Protein AF-A0A929DAW6-F1 (afdb_monomer_lite)

pLDDT: mean 94.85, std 3.9, range [78.94, 98.69]

Structure (mmCIF, N/CA/C/O backbone):
data_AF-A0A929DAW6-F1
#
_entry.id   AF-A0A929DAW6-F1
#
loop_
_atom_site.group_PDB
_atom_site.id
_atom_site.type_symbol
_atom_site.label_atom_id
_atom_site.label_alt_id
_atom_site.label_comp_id
_atom_site.label_asym_id
_atom_site.label_entity_id
_atom_site.label_seq_id
_atom_site.pdbx_PDB_ins_code
_atom_site.Cartn_x
_atom_site.Cartn_y
_atom_site.Cartn_z
_atom_site.occupancy
_atom_site.B_iso_or_equiv
_atom_site.auth_seq_id
_atom_site.auth_comp_id
_atom_site.auth_asym_id
_atom_site.auth_atom_id
_atom_site.pdbx_PDB_model_num
ATOM 1 N N . MET A 1 1 ? -17.657 6.758 -6.642 1.00 78.94 1 MET A N 1
ATOM 2 C CA . MET A 1 1 ? -17.137 5.377 -6.668 1.00 78.94 1 MET A CA 1
ATOM 3 C C . MET A 1 1 ? -15.804 5.425 -7.389 1.00 78.94 1 MET A C 1
ATOM 5 O O . MET A 1 1 ? -15.794 5.787 -8.557 1.00 78.94 1 MET A O 1
ATOM 9 N N . GLU A 1 2 ? -14.704 5.194 -6.680 1.00 94.25 2 GLU A N 1
ATOM 10 C CA . GLU A 1 2 ? -13.360 5.108 -7.266 1.00 94.25 2 GLU A CA 1
ATOM 11 C C . GLU A 1 2 ? -13.090 3.649 -7.645 1.00 94.25 2 GLU A C 1
ATOM 13 O O . GLU A 1 2 ? -13.446 2.747 -6.887 1.00 94.25 2 GLU A O 1
ATOM 18 N N . ILE A 1 3 ? -12.523 3.416 -8.828 1.00 95.31 3 ILE A N 1
ATOM 19 C CA . ILE A 1 3 ? -12.145 2.082 -9.299 1.00 95.31 3 ILE A CA 1
ATOM 20 C C . ILE A 1 3 ? -10.732 2.189 -9.860 1.00 95.31 3 ILE A C 1
ATOM 22 O O . ILE A 1 3 ? -10.480 2.963 -10.781 1.00 95.31 3 ILE A O 1
ATOM 26 N N . GLU A 1 4 ? -9.820 1.4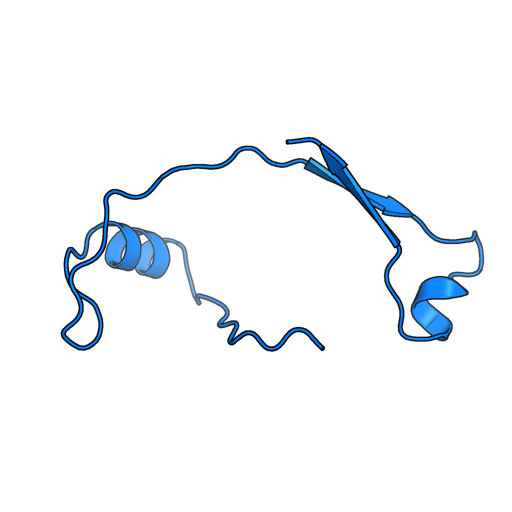04 -9.300 1.00 96.62 4 GLU A N 1
ATOM 27 C CA . GLU A 1 4 ? -8.406 1.387 -9.663 1.00 96.62 4 GLU A CA 1
ATOM 28 C C . GLU A 1 4 ? -7.866 -0.049 -9.649 1.00 96.62 4 GLU A C 1
ATOM 30 O O . GLU A 1 4 ? -8.284 -0.876 -8.837 1.00 96.62 4 GLU A O 1
ATOM 35 N N . ALA A 1 5 ? -6.925 -0.351 -10.548 1.00 95.00 5 ALA A N 1
ATOM 36 C CA . ALA A 1 5 ? -6.204 -1.621 -10.563 1.00 95.00 5 ALA A CA 1
ATOM 37 C C . ALA A 1 5 ? -4.863 -1.457 -9.837 1.00 95.00 5 ALA A C 1
ATOM 39 O O . ALA A 1 5 ? -4.053 -0.606 -10.211 1.00 95.00 5 ALA A O 1
ATOM 40 N N . LYS A 1 6 ? -4.615 -2.279 -8.811 1.00 94.88 6 LYS A N 1
ATOM 41 C CA . LYS A 1 6 ? -3.351 -2.286 -8.061 1.00 94.88 6 LYS A CA 1
ATOM 42 C C . LYS A 1 6 ? -2.692 -3.646 -8.122 1.00 94.88 6 LYS A C 1
ATOM 44 O O . LYS A 1 6 ? -3.334 -4.663 -7.883 1.00 94.88 6 LYS A O 1
ATOM 49 N N . PHE A 1 7 ? -1.388 -3.630 -8.362 1.00 94.50 7 PHE A N 1
ATOM 50 C CA . PHE A 1 7 ? -0.551 -4.818 -8.381 1.00 94.50 7 PHE A CA 1
ATOM 51 C C . PHE A 1 7 ? 0.599 -4.630 -7.397 1.00 94.50 7 PHE A C 1
ATOM 53 O O . PHE A 1 7 ? 1.222 -3.568 -7.356 1.00 94.50 7 PHE A O 1
ATOM 60 N N . ALA A 1 8 ? 0.875 -5.661 -6.602 1.00 96.38 8 ALA A N 1
ATOM 61 C CA . ALA A 1 8 ? 2.099 -5.721 -5.820 1.00 96.38 8 ALA A CA 1
ATOM 62 C C . ALA A 1 8 ? 3.255 -6.130 -6.740 1.00 96.38 8 ALA A C 1
ATOM 64 O O . ALA A 1 8 ? 3.127 -7.076 -7.517 1.00 96.38 8 ALA A O 1
ATOM 65 N N . LEU A 1 9 ? 4.380 -5.422 -6.648 1.00 95.75 9 LEU A N 1
ATOM 66 C CA . LEU A 1 9 ? 5.613 -5.835 -7.311 1.00 95.75 9 LEU A CA 1
ATOM 67 C C . LEU A 1 9 ? 6.376 -6.809 -6.402 1.00 95.75 9 LEU A C 1
ATOM 69 O O . LEU A 1 9 ? 6.430 -6.573 -5.194 1.00 95.75 9 LEU A O 1
ATOM 73 N N . PRO A 1 10 ? 6.973 -7.878 -6.954 1.00 95.88 10 PRO A N 1
ATOM 74 C CA . PRO A 1 10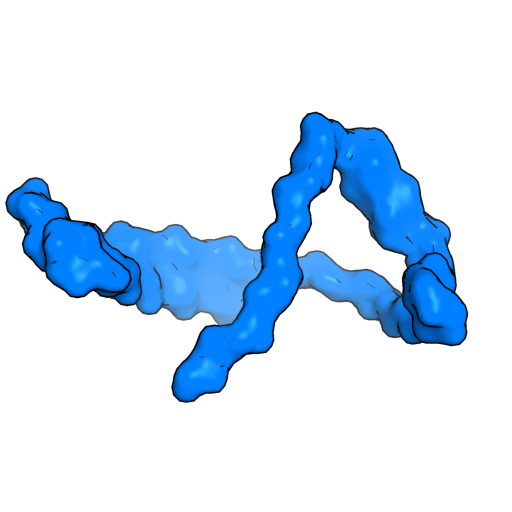 ? 7.628 -8.910 -6.153 1.00 95.88 10 PRO A CA 1
ATOM 75 C C . PRO A 1 10 ? 8.950 -8.441 -5.530 1.00 95.88 10 PRO A C 1
ATOM 77 O O . PRO A 1 10 ? 9.335 -8.932 -4.473 1.00 95.88 10 PRO A O 1
ATOM 80 N N . ASP A 1 11 ? 9.646 -7.498 -6.172 1.00 97.44 11 ASP A N 1
ATOM 81 C CA . ASP A 1 11 ? 10.982 -7.065 -5.770 1.00 97.44 11 ASP A CA 1
ATOM 82 C C . ASP A 1 11 ? 11.363 -5.689 -6.356 1.00 97.44 11 ASP A C 1
ATOM 84 O O . ASP A 1 11 ? 10.721 -5.138 -7.259 1.00 97.44 11 ASP A O 1
ATOM 88 N N . ALA A 1 12 ? 12.456 -5.128 -5.831 1.00 96.38 12 ALA A N 1
ATOM 89 C CA . ALA A 1 12 ? 12.997 -3.841 -6.262 1.00 96.38 12 ALA A CA 1
ATOM 90 C C . ALA A 1 12 ? 13.645 -3.883 -7.661 1.00 96.38 12 ALA A C 1
ATOM 92 O O . ALA A 1 12 ? 13.830 -2.841 -8.290 1.00 96.38 12 ALA A O 1
ATOM 93 N N . GLU A 1 13 ? 14.025 -5.057 -8.168 1.00 97.38 13 GLU A N 1
ATOM 94 C CA . GLU A 1 13 ? 14.565 -5.191 -9.524 1.00 97.38 13 GLU A CA 1
ATOM 95 C C . GLU A 1 13 ? 13.465 -5.030 -10.574 1.00 97.38 13 GLU A C 1
ATOM 97 O O . GLU A 1 13 ? 13.638 -4.332 -11.571 1.00 97.38 13 GLU A O 1
ATOM 102 N N . THR A 1 14 ? 12.299 -5.604 -10.318 1.00 96.12 14 THR A N 1
ATOM 103 C CA . THR A 1 14 ? 11.092 -5.460 -11.121 1.00 96.12 14 THR A CA 1
ATOM 104 C C . THR A 1 14 ? 10.637 -4.007 -11.144 1.00 96.12 14 THR A C 1
ATOM 106 O O . THR A 1 14 ? 10.346 -3.495 -12.221 1.00 96.12 14 THR A O 1
ATOM 109 N N . LEU A 1 15 ? 10.688 -3.301 -10.007 1.00 93.88 15 LEU A N 1
ATOM 110 C CA . LEU A 1 15 ? 10.450 -1.855 -9.979 1.00 93.88 15 LEU A CA 1
ATOM 111 C C . LEU A 1 15 ? 11.437 -1.090 -10.874 1.00 93.88 15 LEU A C 1
ATOM 113 O O . LEU A 1 15 ? 11.001 -0.306 -11.711 1.00 93.88 15 LEU A O 1
ATOM 117 N N . ARG A 1 16 ? 12.748 -1.336 -10.741 1.00 93.38 16 ARG A N 1
ATOM 118 C CA . ARG A 1 16 ? 13.770 -0.659 -11.564 1.00 93.38 16 ARG A CA 1
ATOM 119 C C . ARG A 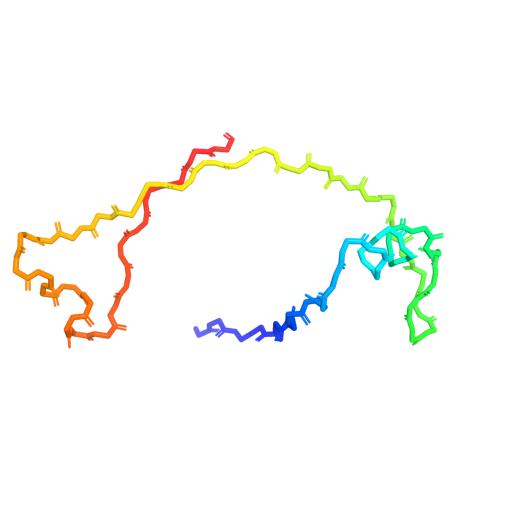1 16 ? 13.572 -0.913 -13.057 1.00 93.38 16 ARG A C 1
ATOM 121 O O . ARG A 1 16 ? 13.687 0.017 -13.846 1.00 93.38 16 ARG A O 1
ATOM 128 N N . ARG A 1 17 ? 13.238 -2.150 -13.443 1.00 94.00 17 ARG A N 1
ATOM 129 C CA . ARG A 1 17 ? 12.923 -2.500 -14.837 1.00 94.00 17 ARG A CA 1
ATOM 130 C C . ARG A 1 17 ? 11.705 -1.727 -15.336 1.00 94.00 17 ARG A C 1
ATOM 132 O O . ARG A 1 17 ? 11.785 -1.130 -16.399 1.00 94.00 17 ARG A O 1
ATOM 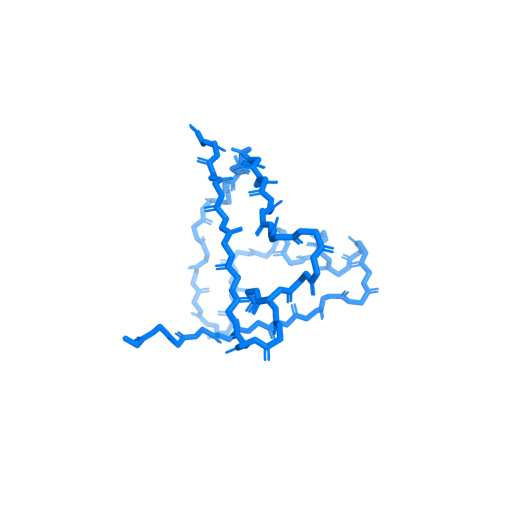139 N N . LEU A 1 18 ? 10.623 -1.674 -14.556 1.00 92.75 18 LEU A N 1
ATOM 140 C CA . LEU A 1 18 ? 9.412 -0.922 -14.910 1.00 92.75 18 LEU A CA 1
ATOM 141 C C . LEU A 1 18 ? 9.636 0.595 -14.967 1.00 92.75 18 LEU A C 1
ATOM 143 O O . LEU A 1 18 ? 8.995 1.267 -15.761 1.00 92.75 18 LEU A O 1
ATOM 147 N N . GLN A 1 19 ? 10.539 1.143 -14.155 1.00 91.25 19 GLN A N 1
ATOM 148 C CA . GLN A 1 19 ? 10.896 2.565 -14.211 1.00 91.25 19 GLN A CA 1
ATOM 149 C C . GLN A 1 19 ? 11.700 2.938 -15.465 1.00 91.25 19 GLN A C 1
ATOM 151 O O . GLN A 1 19 ? 11.757 4.117 -15.801 1.00 91.25 19 GLN A O 1
ATOM 156 N N . ALA A 1 20 ? 12.333 1.963 -16.125 1.00 91.88 20 ALA A N 1
ATOM 157 C CA . ALA A 1 20 ? 13.218 2.180 -17.268 1.00 91.88 20 ALA A CA 1
ATOM 158 C C . ALA A 1 20 ? 12.560 1.912 -18.633 1.00 91.88 20 ALA A C 1
ATOM 160 O O . ALA A 1 20 ? 13.208 2.120 -19.655 1.00 91.88 20 ALA A O 1
ATOM 161 N N . ILE A 1 21 ? 11.319 1.411 -18.677 1.00 94.06 21 ILE A N 1
ATOM 162 C CA . ILE A 1 21 ? 10.614 1.205 -19.949 1.00 94.06 21 ILE A CA 1
ATOM 163 C C . ILE A 1 21 ? 9.980 2.514 -20.423 1.00 94.06 21 ILE A C 1
ATOM 165 O O . ILE A 1 21 ? 9.378 3.239 -19.638 1.00 94.06 21 ILE A O 1
ATOM 169 N N . ASP A 1 22 ? 10.027 2.753 -21.729 1.00 94.62 22 ASP A N 1
ATOM 170 C CA . ASP A 1 22 ? 9.333 3.886 -22.355 1.00 94.62 22 ASP A CA 1
ATOM 171 C C . ASP A 1 22 ? 7.948 3.501 -22.887 1.00 94.62 22 ASP A C 1
ATOM 173 O O . ASP A 1 22 ? 7.165 4.364 -23.272 1.00 94.62 22 ASP A O 1
ATOM 177 N N . HIS A 1 23 ? 7.643 2.200 -22.945 1.00 95.25 23 HIS A N 1
ATOM 178 C CA . HIS A 1 23 ? 6.383 1.678 -23.462 1.00 95.25 23 HIS A CA 1
ATOM 179 C C . HIS A 1 23 ? 5.846 0.551 -22.582 1.00 95.25 23 HIS A C 1
ATOM 181 O O . HIS A 1 23 ? 6.588 -0.347 -22.184 1.00 95.25 23 HIS A O 1
ATOM 187 N N . LEU A 1 24 ? 4.536 0.556 -22.343 1.00 93.06 24 LEU A N 1
ATOM 188 C CA . LEU A 1 24 ? 3.827 -0.504 -21.632 1.00 93.06 24 LEU A CA 1
ATOM 189 C C . LEU A 1 24 ? 2.534 -0.839 -22.377 1.00 93.06 24 LEU A C 1
ATOM 191 O O . LEU A 1 24 ? 1.717 0.040 -22.629 1.00 93.06 24 LEU A O 1
ATOM 195 N N . ALA A 1 25 ? 2.356 -2.110 -22.747 1.00 92.25 25 ALA A N 1
ATOM 196 C CA . ALA A 1 25 ? 1.183 -2.592 -23.490 1.00 92.25 25 ALA A CA 1
ATOM 197 C C . ALA A 1 25 ? 0.849 -1.770 -24.761 1.00 92.25 25 ALA A C 1
ATOM 199 O O . ALA A 1 25 ? -0.315 -1.580 -25.096 1.00 92.25 25 ALA A O 1
ATOM 200 N N . GLY A 1 26 ? 1.872 -1.270 -25.465 1.00 93.94 26 GLY A N 1
ATOM 201 C CA . GLY A 1 26 ? 1.716 -0.458 -26.681 1.00 93.94 26 GLY A CA 1
ATOM 202 C C . GLY A 1 26 ? 1.496 1.041 -26.443 1.00 93.94 26 GLY A C 1
ATOM 203 O O . GLY A 1 26 ? 1.447 1.800 -27.406 1.00 93.94 26 GLY A O 1
ATOM 204 N N . PHE A 1 27 ? 1.415 1.487 -25.189 1.00 93.88 27 PHE A N 1
ATOM 205 C CA . PHE A 1 27 ? 1.305 2.900 -24.830 1.00 93.88 27 PHE A CA 1
ATOM 206 C C . PHE A 1 27 ? 2.672 3.469 -24.460 1.00 93.88 27 PHE A C 1
ATOM 208 O O . PHE A 1 27 ? 3.400 2.847 -23.688 1.00 93.88 27 PHE A O 1
ATOM 215 N N . ALA A 1 28 ? 3.003 4.655 -24.974 1.00 94.88 28 ALA A N 1
ATOM 216 C CA . ALA A 1 28 ? 4.188 5.396 -24.553 1.00 94.88 28 ALA A CA 1
ATOM 217 C C . ALA A 1 28 ? 3.985 5.975 -23.143 1.00 94.88 28 ALA A C 1
ATOM 219 O O . ALA A 1 28 ? 2.942 6.568 -22.851 1.00 94.88 28 ALA A O 1
ATOM 220 N N . LEU A 1 29 ? 4.976 5.806 -22.272 1.00 93.25 29 LEU A N 1
ATOM 221 C CA . LEU A 1 29 ? 4.971 6.349 -20.920 1.00 93.25 29 LEU A CA 1
ATOM 222 C C . LEU A 1 29 ? 5.533 7.775 -20.922 1.00 93.25 29 LEU A C 1
ATOM 224 O O . LEU A 1 29 ? 6.527 8.076 -21.576 1.00 93.25 29 LEU A O 1
ATOM 228 N N . SER A 1 30 ? 4.897 8.668 -20.165 1.00 89.75 30 SER A N 1
ATOM 229 C CA . SER A 1 30 ? 5.450 9.996 -19.888 1.00 89.75 30 SER A CA 1
ATOM 230 C C . SER A 1 30 ? 6.597 9.911 -18.882 1.00 89.75 30 SER A C 1
ATOM 232 O O . SER A 1 30 ? 6.629 8.994 -18.061 1.00 89.75 30 SER A O 1
ATOM 234 N N . THR A 1 31 ? 7.460 10.929 -18.854 1.00 86.56 31 THR A N 1
ATOM 235 C CA . THR A 1 31 ? 8.518 11.063 -17.844 1.00 86.56 31 THR A CA 1
ATOM 236 C C . THR A 1 31 ? 7.972 10.854 -16.432 1.00 86.56 31 THR A C 1
ATOM 238 O O . THR A 1 31 ? 7.066 11.564 -15.986 1.00 86.56 31 THR A O 1
ATOM 241 N N . GLY A 1 32 ? 8.534 9.875 -15.721 1.00 84.50 32 GLY A N 1
ATOM 242 C CA . GLY A 1 32 ? 8.162 9.582 -14.343 1.00 84.50 32 GLY A CA 1
ATOM 243 C C . GLY A 1 32 ? 8.464 10.758 -13.412 1.00 84.50 32 GLY A C 1
ATOM 244 O O . GLY A 1 32 ? 9.489 11.425 -13.538 1.00 84.50 32 GLY A O 1
ATOM 245 N N . GLN A 1 33 ? 7.577 10.997 -12.447 1.00 86.75 33 GLN A N 1
ATOM 246 C CA . GLN A 1 33 ? 7.783 11.984 -11.389 1.00 86.75 33 GLN A CA 1
ATOM 247 C C . GLN A 1 33 ? 7.703 11.308 -10.025 1.00 86.75 33 GLN A C 1
ATOM 249 O O . GLN A 1 33 ? 6.754 10.576 -9.736 1.00 86.75 33 GLN A O 1
ATOM 254 N N . VAL A 1 34 ? 8.680 11.591 -9.166 1.00 89.06 34 VAL A N 1
ATOM 255 C CA . VAL A 1 34 ? 8.627 11.187 -7.760 1.00 89.06 34 VAL A CA 1
ATOM 256 C C . VAL A 1 34 ? 7.797 12.216 -7.003 1.00 89.06 34 VAL A C 1
ATOM 258 O O . VAL A 1 34 ? 8.177 13.382 -6.914 1.00 89.06 34 VAL A O 1
ATOM 261 N N . LYS A 1 35 ? 6.666 11.783 -6.441 1.00 90.69 35 LYS A N 1
ATOM 262 C CA . LYS A 1 35 ? 5.851 12.603 -5.540 1.00 90.69 35 LYS A CA 1
ATOM 263 C C . LYS A 1 35 ? 6.181 12.243 -4.099 1.00 90.69 35 LYS A C 1
ATOM 265 O O . LYS A 1 35 ? 5.987 11.100 -3.692 1.00 90.69 35 LYS A O 1
ATOM 270 N N . GLN A 1 36 ? 6.669 13.218 -3.340 1.00 94.00 36 GLN A N 1
ATOM 271 C CA . GLN A 1 36 ? 6.843 13.075 -1.899 1.00 94.00 36 GLN A CA 1
ATOM 272 C C . GLN A 1 36 ? 5.494 13.303 -1.233 1.00 94.00 36 GLN A C 1
ATOM 274 O O . GLN A 1 36 ? 4.861 14.331 -1.441 1.00 94.00 36 GLN A O 1
ATOM 279 N N . MET A 1 37 ? 5.017 12.305 -0.502 1.00 95.69 37 MET A N 1
ATOM 280 C CA . MET A 1 37 ? 3.690 12.325 0.101 1.00 95.69 37 MET A CA 1
ATOM 281 C C . MET A 1 37 ? 3.771 11.676 1.472 1.00 95.69 37 MET A C 1
ATOM 283 O O . MET A 1 37 ? 4.388 10.619 1.622 1.00 95.69 37 MET A O 1
ATOM 287 N N . ARG A 1 38 ? 3.127 12.290 2.464 1.00 97.19 38 ARG A N 1
ATOM 288 C CA . ARG A 1 38 ? 3.040 11.742 3.817 1.00 97.19 38 ARG A CA 1
ATOM 289 C C . ARG A 1 38 ? 1.586 11.547 4.203 1.00 97.19 38 ARG A C 1
ATOM 291 O O . ARG A 1 38 ? 0.809 12.495 4.242 1.00 97.19 38 ARG A O 1
ATOM 298 N N . ASP A 1 39 ? 1.244 10.311 4.539 1.00 97.88 39 ASP A N 1
ATOM 299 C CA . ASP A 1 39 ? -0.081 9.948 5.022 1.00 97.88 39 ASP A CA 1
ATOM 300 C C . ASP A 1 39 ? -0.038 9.662 6.523 1.00 97.88 39 ASP A C 1
ATOM 302 O O . ASP A 1 39 ? 0.754 8.844 6.990 1.00 97.88 39 ASP A O 1
ATOM 306 N N . THR A 1 40 ? -0.921 10.317 7.274 1.00 98.12 40 THR A N 1
ATOM 307 C CA . THR A 1 40 ? -1.228 9.980 8.666 1.00 98.12 40 THR A CA 1
ATOM 308 C C . THR A 1 40 ? -2.598 9.316 8.711 1.00 98.12 40 THR A C 1
ATOM 310 O O . THR A 1 40 ? -3.603 9.934 8.350 1.00 98.12 40 THR A O 1
ATOM 313 N N . TYR A 1 41 ? -2.637 8.058 9.145 1.00 97.88 41 TYR A N 1
ATOM 314 C CA . TYR A 1 41 ? -3.881 7.319 9.349 1.00 97.88 41 TYR A CA 1
ATOM 315 C C . TYR A 1 41 ? -4.365 7.520 10.779 1.00 97.88 41 TYR A C 1
ATOM 317 O O . TYR A 1 41 ? -3.577 7.460 11.723 1.00 97.88 41 TYR A O 1
ATOM 325 N N . LEU A 1 42 ? -5.657 7.788 10.917 1.00 98.44 42 LEU A N 1
ATOM 326 C CA . LEU A 1 42 ? -6.301 8.074 12.189 1.00 98.44 42 LEU A CA 1
ATOM 327 C C . LEU A 1 42 ? -7.422 7.068 12.414 1.00 98.44 42 LEU A C 1
ATOM 329 O O . LEU A 1 42 ? -8.157 6.721 11.491 1.00 98.44 42 LEU A O 1
ATOM 333 N N . ASP A 1 43 ? -7.563 6.635 13.656 1.00 98.69 43 ASP A N 1
ATOM 334 C CA . ASP A 1 43 ? -8.698 5.850 14.115 1.00 98.69 43 ASP A CA 1
ATOM 335 C C . ASP A 1 43 ? -8.972 6.203 15.582 1.00 98.69 43 ASP A C 1
ATOM 337 O O . ASP A 1 43 ? -8.184 6.881 16.248 1.00 98.69 43 ASP A O 1
ATOM 341 N N . THR A 1 44 ? -10.110 5.753 16.080 1.00 98.31 44 THR A N 1
ATOM 342 C CA . THR A 1 44 ? -10.411 5.701 17.511 1.00 98.31 4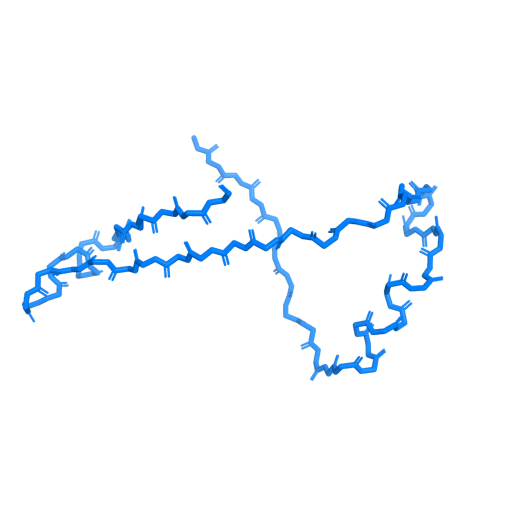4 THR A CA 1
ATOM 343 C C . THR A 1 44 ? -9.504 4.688 18.217 1.00 98.31 44 THR A C 1
ATOM 345 O O . THR A 1 44 ? -8.952 3.788 17.581 1.00 98.31 44 THR A O 1
ATOM 348 N N . ALA A 1 45 ? -9.385 4.789 19.545 1.00 98.12 45 ALA A N 1
ATOM 349 C CA . ALA A 1 45 ? -8.633 3.813 20.341 1.00 98.12 45 ALA A CA 1
ATOM 350 C C . ALA A 1 45 ? -9.126 2.368 20.108 1.00 98.12 45 ALA A C 1
ATOM 352 O O . ALA A 1 45 ? -8.314 1.450 19.997 1.00 98.12 45 ALA A O 1
ATOM 353 N N . ASP A 1 46 ? -10.440 2.202 19.925 1.00 98.25 46 ASP A N 1
ATOM 354 C CA . ASP A 1 46 ? -11.104 0.913 19.701 1.00 98.25 46 ASP A CA 1
ATOM 355 C C . ASP A 1 46 ? -11.198 0.506 18.218 1.00 98.25 46 ASP A C 1
ATOM 357 O O . ASP A 1 46 ? -11.830 -0.494 17.883 1.00 98.25 46 ASP A O 1
ATOM 361 N N . ARG A 1 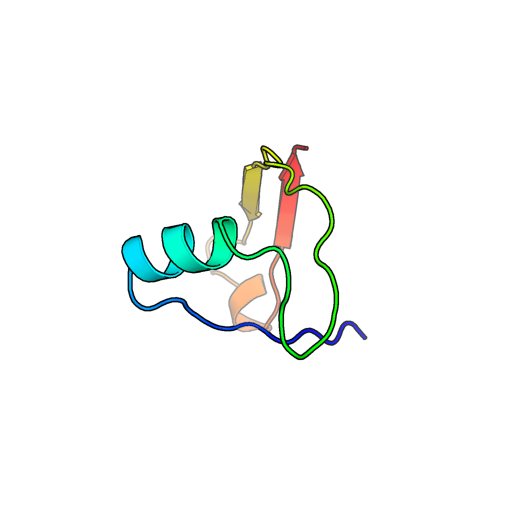47 ? -10.561 1.255 17.306 1.00 97.81 47 ARG A N 1
ATOM 362 C CA . ARG A 1 47 ? -10.517 0.974 15.856 1.00 97.81 47 ARG A CA 1
ATOM 363 C C . ARG A 1 47 ? -11.882 0.896 15.163 1.00 97.81 47 ARG A C 1
ATOM 365 O O . ARG A 1 47 ? -12.089 0.104 14.242 1.00 97.81 47 ARG A O 1
ATOM 372 N N . LEU A 1 48 ? -12.831 1.712 15.609 1.00 98.50 48 LEU A N 1
ATOM 373 C CA . LEU A 1 48 ? -14.198 1.723 15.092 1.00 98.50 48 LEU A CA 1
ATOM 374 C C . LEU A 1 48 ? -14.280 2.082 13.599 1.00 98.50 48 LEU A C 1
ATOM 376 O O . LEU A 1 48 ? -15.178 1.589 12.917 1.00 98.50 48 LEU A O 1
ATOM 380 N N . ILE A 1 49 ? -13.357 2.896 13.068 1.00 98.44 49 ILE A N 1
ATOM 381 C CA . ILE A 1 49 ? -13.351 3.262 11.641 1.00 98.44 49 ILE A CA 1
ATOM 382 C C . ILE A 1 49 ? -12.993 2.037 10.797 1.00 98.44 49 ILE A C 1
ATOM 384 O O . ILE A 1 49 ? -13.714 1.715 9.848 1.00 98.44 49 ILE A O 1
ATOM 388 N N . LEU A 1 50 ? -11.939 1.314 11.185 1.00 98.06 50 LEU A N 1
ATOM 389 C CA . LEU A 1 50 ? -11.570 0.049 10.554 1.00 98.06 50 LEU A CA 1
ATOM 390 C C . LEU A 1 50 ? -12.680 -1.002 10.679 1.00 98.06 50 LEU A C 1
ATOM 392 O O . LEU A 1 50 ? -13.003 -1.663 9.693 1.00 98.06 50 LEU A O 1
ATOM 396 N N . ALA A 1 51 ? -13.269 -1.159 11.869 1.00 98.25 51 ALA A N 1
ATOM 397 C CA . ALA A 1 51 ? -14.332 -2.139 12.108 1.00 98.25 51 ALA A CA 1
ATOM 398 C C . ALA A 1 51 ? -15.568 -1.886 11.227 1.00 98.25 51 ALA A C 1
ATOM 400 O O . ALA A 1 51 ? -16.243 -2.828 10.816 1.00 98.25 51 ALA A O 1
ATOM 401 N N . ALA A 1 52 ? -15.829 -0.621 10.896 1.00 98.19 52 ALA A N 1
ATOM 402 C CA . ALA A 1 52 ? -16.884 -0.217 9.976 1.00 98.19 52 ALA A CA 1
ATOM 403 C C . ALA A 1 52 ? -16.486 -0.317 8.484 1.00 98.19 52 ALA A C 1
ATOM 405 O O . ALA A 1 52 ? -17.296 0.010 7.619 1.00 98.19 52 ALA A O 1
ATOM 406 N N . GLY A 1 53 ? -15.270 -0.779 8.167 1.00 97.38 53 GLY A N 1
ATOM 407 C CA . GLY A 1 53 ? -14.785 -0.960 6.794 1.00 97.38 53 GLY A CA 1
ATOM 408 C C . GLY A 1 53 ? -14.263 0.316 6.128 1.00 97.38 53 GLY A C 1
ATOM 409 O O . GLY A 1 53 ? -14.135 0.355 4.905 1.00 97.38 53 GLY A O 1
ATOM 410 N N . TYR A 1 54 ? -13.961 1.357 6.907 1.00 98.00 54 TYR A N 1
ATOM 411 C CA . TYR A 1 54 ? -13.465 2.638 6.405 1.00 98.00 54 TYR A CA 1
ATOM 412 C C . TYR A 1 54 ? -11.988 2.857 6.749 1.00 98.00 54 TYR A C 1
ATOM 414 O O . TYR A 1 54 ? -11.390 2.159 7.566 1.00 98.00 54 TYR A O 1
ATOM 422 N N . ALA A 1 55 ? -11.401 3.891 6.147 1.00 97.56 55 ALA A N 1
ATOM 423 C CA . ALA A 1 55 ? -10.105 4.431 6.536 1.00 97.56 55 ALA A CA 1
ATOM 424 C C . ALA A 1 55 ? -10.189 5.960 6.622 1.00 97.56 55 ALA A C 1
ATOM 426 O O . ALA A 1 55 ? -10.729 6.605 5.723 1.00 97.56 55 ALA A O 1
ATOM 427 N N . CYS A 1 56 ? -9.623 6.546 7.680 1.00 98.19 56 CYS A N 1
ATOM 428 C CA . CYS A 1 56 ? -9.484 7.994 7.819 1.00 98.19 56 CYS A CA 1
ATOM 429 C C . CYS A 1 56 ? -8.015 8.384 7.624 1.00 98.19 56 CYS A C 1
ATOM 431 O O . CYS A 1 56 ? -7.133 7.921 8.351 1.00 98.19 56 CYS A O 1
ATOM 433 N N . ARG A 1 57 ? -7.741 9.213 6.610 1.00 97.88 57 ARG A N 1
ATOM 434 C CA . ARG A 1 57 ? -6.382 9.572 6.191 1.00 97.88 57 ARG A CA 1
ATOM 435 C C . ARG A 1 57 ? -6.238 11.078 6.036 1.00 97.88 57 ARG A C 1
ATOM 437 O O . ARG A 1 57 ? -6.943 11.683 5.231 1.00 97.88 57 ARG A O 1
ATOM 444 N N . ARG A 1 58 ? -5.262 11.657 6.737 1.00 98.06 58 ARG A N 1
ATOM 445 C CA . ARG A 1 58 ? -4.779 13.021 6.493 1.00 98.06 58 ARG A CA 1
ATOM 446 C C . ARG A 1 58 ? -3.499 12.953 5.671 1.00 98.06 58 ARG A C 1
ATOM 448 O O . ARG A 1 58 ? -2.558 12.269 6.065 1.00 98.06 58 ARG A O 1
ATOM 455 N N . ARG A 1 59 ? -3.475 13.651 4.540 1.00 97.56 59 ARG A N 1
ATOM 456 C CA . ARG A 1 59 ? -2.388 13.606 3.561 1.00 97.56 59 ARG A CA 1
ATOM 457 C C . ARG A 1 59 ? -1.717 14.972 3.440 1.00 97.56 59 ARG A C 1
ATOM 459 O O . ARG A 1 59 ? -2.405 15.975 3.285 1.00 97.56 59 ARG A O 1
ATOM 466 N N . GLU A 1 60 ? -0.393 14.979 3.497 1.00 97.19 60 GLU A N 1
ATOM 467 C CA . GLU A 1 60 ? 0.481 16.139 3.296 1.00 97.19 60 GLU A CA 1
ATOM 468 C C . GLU A 1 60 ? 1.245 15.926 1.972 1.00 97.19 60 GLU A C 1
ATOM 470 O O . GLU A 1 60 ? 1.822 14.849 1.763 1.00 97.19 60 GLU A O 1
ATOM 475 N N . GLN A 1 61 ? 1.175 16.899 1.054 1.00 87.62 61 GLN A N 1
ATOM 476 C CA . GLN A 1 61 ? 1.725 16.850 -0.315 1.00 87.62 61 GLN A CA 1
ATOM 477 C C . GLN A 1 61 ? 2.363 18.179 -0.697 1.00 87.62 61 GLN A C 1
ATOM 479 O O . GLN A 1 61 ? 1.881 19.213 -0.182 1.00 87.62 61 GLN A O 1
#

Radius of gyration: 17.0 Å; chains: 1; bounding box: 32×26×47 Å

Secondary structure (DSSP, 8-state):
---------S-HHHHHHHHT-SEETTEEPPPP-PPP-EEEEE--TT-HHHHTT--EEEEE-

Foldseek 3Di:
DDDDDDDDDPDVVSVVVVQPDQDDPRDGDDNDDDDDKDKDWDAPPVRVQVVVVHTDIDMDD

Sequence (61 aa):
MEIEAKFALPDAETLRRLQAIDHLAGFALSTGQVKQMRDTYLDTADRLILAAGYACRRREQ